Protein AF-A0A6M3XR46-F1 (afdb_monomer)

pLDDT: mean 84.58, std 13.74, range [42.28, 97.38]

Sequence (139 aa):
MPNETVTQEKTIYKTFRAEIKEIDAQAGIINMVIPMSTGAEDRDEEVIEPAAFKKWLKEFMKRPILLSSHMYGDLRKQIGEFKGLKVTDEGLMAQGLEYYIGRGNDEADWGFYLASRGMAAFSVGFIPKKWEPIDEEKD

Radius of gyration: 18.79 Å; Cα contacts (8 Å, |Δi|>4): 200; chains: 1; bounding box: 62×42×43 Å

Secondary structure (DSSP, 8-state):
---------------PPPEEEEEETTTTEEEEEEEEEESS--TTS----THHHHHHHHHHTTS-EEEGGG-TT-GGGEEEEES-EEE-SSEEEEEEEEE-TTSS-HHHHHHHHHHTTT----------SS---------

Foldseek 3Di:
DDDDDPDPDDDDDDDDFWDFPDDDPVQQKTFIKDQQFFQDQDPVRDGDQLVVCPVCVVVCVVPAFDAAPPPPPDPLRRFWGFPDWDRDNGHIITGMIHGPPPPPRVCSVVQSVCVVVRNDDHYDDDDDPDDDDPPPPDD

Solvent-accessible surface area (backbone atoms only — not comparable to full-atom values): 8710 Å² total; per-residue (Å²): 133,86,83,82,78,82,77,80,81,75,85,79,86,83,81,88,73,54,49,80,76,49,73,41,82,88,73,31,31,40,40,30,55,31,79,46,41,45,56,50,71,49,96,82,76,44,65,58,56,34,70,72,49,64,83,50,46,70,63,44,65,77,65,35,67,34,59,48,88,82,46,84,89,45,80,77,28,56,23,28,30,52,74,34,75,44,74,46,93,63,11,37,32,36,44,27,36,35,27,50,48,91,71,86,42,67,66,14,41,51,48,44,59,34,42,79,69,56,66,59,84,71,80,68,96,77,81,78,94,73,86,76,82,80,80,75,78,82,126

Nearest PDB structures (foldseek):
  5jbl-assembly1_B  TM=6.399E-01  e=7.055E-02  Tequatrovirus T4
  1nkk-assembly2_D  TM=6.821E-01  e=1.510E-01  Human betaherpesvirus 5
  1njt-assembly1_A  TM=5.014E-01  e=5.034E-01  Human betaherpesvirus 5
  1nkm-assembly1_A  TM=5.080E-01  e=1.223E+00  Human betaherpesvirus 5
  1o6e-assembly1_A-2  TM=5.079E-01  e=1.077E+00  human gammaherpesvirus 4

Organism: NCBI:txid1070528

Mean predicted aligned error: 8.3 Å

Structure (mmCIF, N/CA/C/O backbone):
data_AF-A0A6M3XR46-F1
#
_entry.id   AF-A0A6M3XR46-F1
#
loop_
_atom_site.group_PDB
_atom_site.id
_atom_site.type_symbol
_atom_site.label_atom_id
_atom_site.label_alt_id
_atom_site.label_comp_id
_atom_site.label_asym_id
_atom_site.label_entity_id
_atom_site.label_seq_id
_atom_site.pdbx_PDB_ins_code
_atom_site.Cartn_x
_atom_site.Cartn_y
_atom_site.Cartn_z
_atom_site.occupancy
_atom_site.B_iso_or_equiv
_atom_site.auth_seq_id
_atom_site.auth_comp_id
_atom_site.auth_asym_id
_atom_site.auth_atom_id
_atom_site.pdbx_PDB_model_num
ATOM 1 N N . MET A 1 1 ? 44.829 -30.324 -22.388 1.00 45.69 1 MET A N 1
ATOM 2 C CA . MET A 1 1 ? 43.641 -29.488 -22.656 1.00 45.69 1 MET A CA 1
ATOM 3 C C . MET A 1 1 ? 43.147 -28.995 -21.303 1.00 45.69 1 MET A C 1
ATOM 5 O O . MET A 1 1 ? 43.134 -29.822 -20.395 1.00 45.69 1 MET A O 1
ATOM 9 N N . PRO A 1 2 ? 42.913 -27.688 -21.105 1.00 45.00 2 PRO A N 1
ATOM 10 C CA . PRO A 1 2 ? 42.577 -27.145 -19.791 1.00 45.00 2 PRO A CA 1
ATOM 11 C C . PRO A 1 2 ? 41.150 -27.533 -19.378 1.00 45.00 2 PRO A C 1
ATOM 13 O O . PRO A 1 2 ? 40.260 -27.629 -20.215 1.00 45.00 2 PRO A O 1
ATOM 16 N N . ASN A 1 3 ? 40.983 -27.795 -18.081 1.00 46.03 3 ASN A N 1
ATOM 17 C CA . ASN A 1 3 ? 39.718 -28.096 -17.416 1.00 46.03 3 ASN A CA 1
ATOM 18 C C . ASN A 1 3 ? 38.995 -26.768 -17.152 1.00 46.03 3 ASN A C 1
ATOM 20 O O . ASN A 1 3 ? 39.443 -25.989 -16.307 1.00 46.03 3 ASN A O 1
ATOM 24 N N . GLU A 1 4 ? 37.905 -26.495 -17.861 1.00 48.50 4 GLU A N 1
ATOM 25 C CA . GLU A 1 4 ? 37.040 -25.358 -17.549 1.00 48.50 4 GLU A CA 1
ATOM 26 C C . GLU A 1 4 ? 36.215 -25.692 -16.306 1.00 48.50 4 GLU A C 1
ATOM 28 O O . GLU A 1 4 ? 35.449 -26.654 -16.261 1.00 48.50 4 GLU A O 1
ATOM 33 N N . THR A 1 5 ? 36.439 -24.917 -15.248 1.00 49.22 5 THR A N 1
ATOM 34 C CA . THR A 1 5 ? 35.671 -25.020 -14.010 1.00 49.22 5 THR A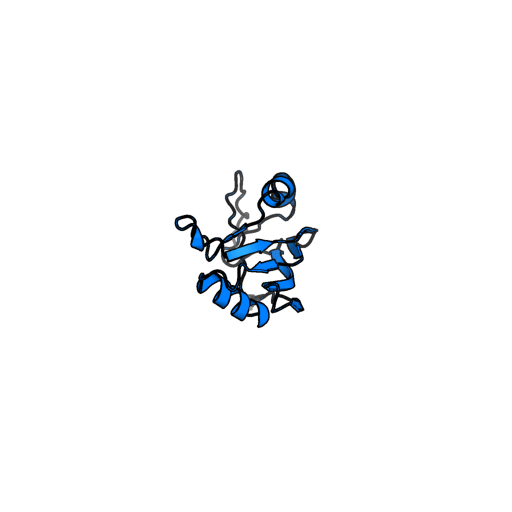 CA 1
ATOM 35 C C . THR A 1 5 ? 34.458 -24.118 -14.181 1.00 49.22 5 THR A C 1
ATOM 37 O O . THR A 1 5 ? 34.570 -22.903 -14.046 1.00 49.22 5 THR A O 1
ATOM 40 N N . VAL A 1 6 ? 33.316 -24.705 -14.537 1.00 50.44 6 VAL A N 1
ATOM 41 C CA . VAL A 1 6 ? 32.041 -23.983 -14.608 1.00 50.44 6 VAL A CA 1
ATOM 42 C C . VAL A 1 6 ? 31.667 -23.569 -13.189 1.00 50.44 6 VAL A C 1
ATOM 44 O O . VAL A 1 6 ? 31.329 -24.403 -12.346 1.00 50.44 6 VAL A O 1
ATOM 47 N N . THR A 1 7 ? 31.781 -22.276 -12.905 1.00 51.41 7 THR A N 1
ATOM 48 C CA . THR A 1 7 ? 31.348 -21.710 -11.629 1.00 51.41 7 THR A CA 1
ATOM 49 C C . THR A 1 7 ? 29.838 -21.547 -11.729 1.00 51.41 7 THR A C 1
ATOM 51 O O . THR A 1 7 ? 29.369 -20.657 -12.424 1.00 51.41 7 THR A O 1
ATOM 54 N N . GLN A 1 8 ? 29.066 -22.443 -11.111 1.00 57.81 8 GLN A N 1
ATOM 55 C CA . GLN A 1 8 ? 27.615 -22.267 -11.044 1.00 57.81 8 GLN A CA 1
ATOM 56 C C . GLN A 1 8 ? 27.315 -21.015 -10.222 1.00 57.81 8 GLN A C 1
ATOM 58 O O . GLN A 1 8 ? 27.570 -20.987 -9.013 1.00 57.81 8 GLN A O 1
ATOM 63 N N . GLU A 1 9 ? 26.790 -19.983 -10.875 1.00 62.03 9 GLU A N 1
ATOM 64 C CA . GLU A 1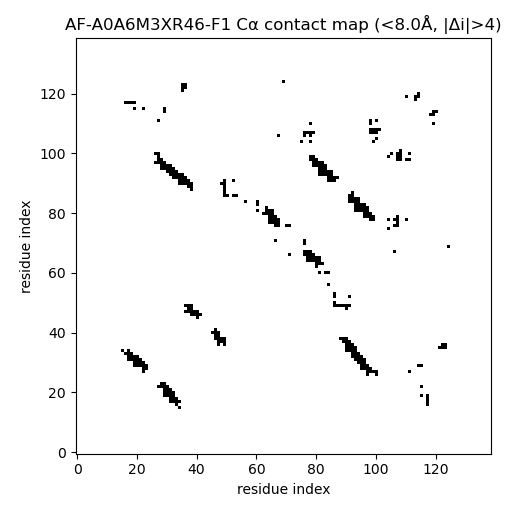 9 ? 26.283 -18.808 -10.185 1.00 62.03 9 GLU A CA 1
ATOM 65 C C . GLU A 1 9 ? 25.128 -19.227 -9.279 1.00 62.03 9 GLU A C 1
ATOM 67 O O . GLU A 1 9 ? 24.129 -19.817 -9.692 1.00 62.03 9 GLU A O 1
ATOM 72 N N . LYS A 1 10 ? 25.300 -18.990 -7.982 1.00 66.12 10 LYS A N 1
ATOM 73 C CA . LYS A 1 10 ? 24.304 -19.345 -6.982 1.00 66.12 10 LYS A CA 1
ATOM 74 C C . LYS A 1 10 ? 23.251 -18.243 -6.951 1.00 66.12 10 LYS A C 1
ATOM 76 O O . LYS A 1 10 ? 23.513 -17.185 -6.384 1.00 66.12 10 LYS A O 1
ATOM 81 N N . THR A 1 11 ? 22.064 -18.504 -7.494 1.00 67.50 11 THR A N 1
ATOM 82 C CA . THR A 1 11 ? 20.912 -17.592 -7.416 1.00 67.50 11 THR A CA 1
ATOM 83 C C . THR A 1 11 ? 20.639 -17.193 -5.960 1.00 67.50 11 THR A C 1
ATOM 85 O O . THR A 1 11 ? 20.409 -18.048 -5.096 1.00 67.50 11 THR A O 1
ATOM 88 N N . ILE A 1 12 ? 20.685 -15.890 -5.666 1.00 67.62 12 ILE A N 1
ATOM 89 C CA . ILE A 1 12 ? 20.409 -15.341 -4.332 1.00 67.62 12 ILE A CA 1
ATOM 90 C C . ILE A 1 12 ? 18.975 -14.818 -4.304 1.00 67.62 12 ILE A C 1
ATOM 92 O O . ILE A 1 12 ? 18.680 -13.753 -4.833 1.00 67.62 12 ILE A O 1
ATOM 96 N N . TYR A 1 13 ? 18.096 -15.524 -3.600 1.00 60.62 13 TYR A N 1
ATOM 97 C CA . TYR A 1 13 ? 16.737 -15.053 -3.346 1.00 60.62 13 TYR A CA 1
ATOM 98 C C . TYR A 1 13 ? 16.734 -14.062 -2.177 1.00 60.62 13 TYR A C 1
ATOM 100 O O . TYR A 1 13 ? 17.071 -14.422 -1.045 1.00 60.62 13 TYR A O 1
ATOM 108 N N . LYS A 1 14 ? 16.342 -12.809 -2.432 1.00 57.38 14 LYS A N 1
ATOM 109 C CA . LYS A 1 14 ? 16.128 -11.797 -1.386 1.00 57.38 14 LYS A CA 1
ATOM 110 C C . LYS A 1 14 ? 14.639 -11.688 -1.077 1.00 57.38 14 LYS A C 1
ATOM 112 O O . LYS A 1 14 ? 13.834 -11.385 -1.947 1.00 57.38 14 LYS A O 1
ATOM 117 N N . THR A 1 15 ? 14.269 -11.915 0.180 1.00 59.03 15 THR A N 1
ATOM 118 C CA . THR A 1 15 ? 12.911 -11.653 0.671 1.00 59.03 15 THR A CA 1
ATOM 119 C C . THR A 1 15 ? 12.939 -10.424 1.561 1.00 59.03 15 THR A C 1
ATOM 121 O O . THR A 1 15 ? 13.606 -10.418 2.596 1.00 59.03 15 THR A O 1
ATOM 124 N N . PHE A 1 16 ? 12.191 -9.393 1.185 1.00 65.56 16 PHE A N 1
ATOM 125 C CA . PHE A 1 16 ? 12.036 -8.199 2.003 1.00 65.56 16 PHE A CA 1
ATOM 126 C C . PHE A 1 16 ? 10.826 -8.380 2.915 1.00 65.56 16 PHE A C 1
ATOM 128 O O . PHE A 1 16 ? 9.704 -8.567 2.448 1.00 65.56 16 PHE A O 1
ATOM 135 N N . ARG A 1 17 ? 11.059 -8.384 4.228 1.00 67.00 17 ARG A N 1
ATOM 136 C CA . ARG A 1 17 ? 9.987 -8.448 5.227 1.00 67.00 17 ARG A CA 1
ATOM 137 C C . ARG A 1 17 ? 9.604 -7.036 5.638 1.00 67.00 17 ARG A C 1
ATOM 139 O O . ARG A 1 17 ? 10.477 -6.186 5.791 1.00 67.00 17 ARG A O 1
ATOM 146 N N . ALA A 1 18 ? 8.312 -6.803 5.836 1.00 70.31 18 ALA A N 1
ATOM 147 C CA . ALA A 1 18 ? 7.836 -5.549 6.398 1.00 70.31 18 ALA A CA 1
ATOM 148 C C . ALA A 1 18 ? 8.376 -5.371 7.827 1.00 70.31 18 ALA A C 1
ATOM 150 O O . ALA A 1 18 ? 8.328 -6.302 8.635 1.00 70.31 18 ALA A O 1
ATOM 151 N N . GLU A 1 19 ? 8.867 -4.173 8.140 1.00 76.19 19 GLU A N 1
ATOM 152 C CA . GLU A 1 19 ? 9.278 -3.812 9.496 1.00 76.19 19 GLU A CA 1
ATOM 153 C C . GLU A 1 19 ? 8.110 -3.114 10.202 1.00 76.19 19 GLU A C 1
ATOM 155 O O . GLU A 1 19 ? 7.721 -1.994 9.849 1.00 76.19 19 GLU A O 1
ATOM 160 N N . ILE A 1 20 ? 7.520 -3.798 11.185 1.00 79.75 20 ILE A N 1
ATOM 161 C CA . ILE A 1 20 ? 6.435 -3.258 12.007 1.00 79.75 20 ILE A CA 1
ATOM 162 C C . ILE A 1 20 ? 7.036 -2.321 13.049 1.00 79.75 20 ILE A C 1
ATOM 164 O O . ILE A 1 20 ? 7.819 -2.763 13.888 1.00 79.75 20 ILE A O 1
ATOM 168 N N . LYS A 1 21 ? 6.641 -1.045 13.026 1.00 81.94 21 LYS A N 1
ATOM 169 C CA . LYS A 1 21 ? 7.052 -0.070 14.046 1.00 81.94 21 LYS A CA 1
ATOM 170 C C . LYS A 1 21 ? 6.035 0.028 15.175 1.00 81.94 21 LYS A C 1
ATOM 172 O O . LYS A 1 21 ? 6.415 0.072 16.338 1.00 81.94 21 LYS A O 1
ATOM 177 N N . GLU A 1 22 ? 4.753 0.056 14.829 1.00 85.56 22 GLU A N 1
ATOM 178 C CA . GLU A 1 22 ? 3.653 0.213 15.780 1.00 85.56 22 GLU A CA 1
ATOM 179 C C . GLU A 1 22 ? 2.353 -0.338 15.178 1.00 85.56 22 GLU A C 1
ATOM 181 O O . GLU A 1 22 ? 2.156 -0.308 13.959 1.00 85.56 22 GLU A O 1
ATOM 186 N N . ILE A 1 23 ? 1.472 -0.853 16.038 1.00 86.94 23 ILE A N 1
ATOM 187 C CA . ILE A 1 23 ? 0.145 -1.356 15.675 1.00 86.94 23 ILE A CA 1
ATOM 188 C C . ILE A 1 23 ? -0.881 -0.694 16.597 1.00 86.94 23 ILE A C 1
ATOM 190 O O . ILE A 1 23 ? -0.811 -0.873 17.813 1.00 86.94 23 ILE A O 1
ATOM 194 N N . ASP A 1 24 ? -1.865 -0.008 16.017 1.00 89.56 24 ASP A N 1
ATOM 195 C CA . ASP A 1 24 ? -3.093 0.383 16.710 1.00 89.56 24 ASP A CA 1
ATOM 196 C C . ASP A 1 24 ? -4.211 -0.579 16.297 1.00 89.56 24 ASP A C 1
ATOM 198 O O . ASP A 1 24 ? -4.828 -0.461 15.235 1.00 89.56 24 ASP A O 1
ATOM 202 N N . ALA A 1 25 ? -4.453 -1.568 17.154 1.00 84.50 25 ALA A N 1
ATOM 203 C CA . ALA A 1 25 ? -5.444 -2.607 16.910 1.00 84.50 25 ALA A CA 1
ATOM 204 C C . ALA A 1 25 ? -6.894 -2.115 16.987 1.00 84.50 25 ALA A C 1
ATOM 206 O O . ALA A 1 25 ? -7.773 -2.786 16.451 1.00 84.50 25 ALA A O 1
ATOM 207 N N . GLN A 1 26 ? -7.163 -0.978 17.636 1.00 85.50 26 GLN A N 1
ATOM 208 C CA . GLN A 1 26 ? -8.518 -0.426 17.704 1.00 85.50 26 GLN A CA 1
ATOM 209 C C . GLN A 1 26 ? -8.845 0.372 16.444 1.00 85.50 26 GLN A C 1
ATOM 211 O O . GLN A 1 26 ? 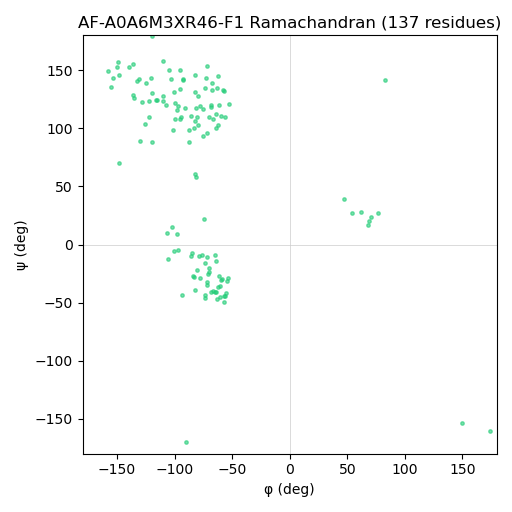-9.962 0.282 15.935 1.00 85.50 26 GLN A O 1
ATOM 216 N N . ALA A 1 27 ? -7.869 1.122 15.931 1.00 84.94 27 ALA A N 1
ATOM 217 C CA . ALA A 1 27 ? -8.020 1.906 14.711 1.00 84.94 27 ALA A CA 1
ATOM 218 C C . ALA A 1 27 ? -7.742 1.108 13.423 1.00 84.94 27 ALA A C 1
ATOM 220 O O . ALA A 1 27 ? -7.988 1.614 12.333 1.00 84.94 27 ALA A O 1
ATOM 221 N N . GLY A 1 28 ? -7.215 -0.118 13.523 1.00 89.38 28 GLY A N 1
ATOM 222 C CA . GLY A 1 28 ? -6.814 -0.914 12.359 1.00 89.38 28 GLY A CA 1
ATOM 223 C C . GLY A 1 28 ? -5.570 -0.367 11.660 1.00 89.38 28 GLY A C 1
ATOM 224 O O . GLY A 1 28 ? -5.366 -0.621 10.471 1.00 89.38 28 GLY A O 1
ATOM 225 N N . ILE A 1 29 ? -4.742 0.395 12.380 1.00 90.06 29 ILE A N 1
ATOM 226 C CA . ILE A 1 29 ? -3.565 1.058 11.821 1.00 90.06 29 ILE A CA 1
ATOM 227 C C . ILE A 1 29 ? -2.331 0.197 12.052 1.00 90.06 29 ILE A C 1
ATOM 229 O O . ILE A 1 29 ? -2.069 -0.280 13.157 1.00 90.06 29 ILE A O 1
ATOM 233 N N . ILE A 1 30 ? -1.537 0.040 10.999 1.00 86.25 30 ILE A N 1
ATOM 234 C CA . ILE A 1 30 ? -0.211 -0.563 11.074 1.00 86.25 30 ILE A CA 1
ATOM 235 C C . ILE A 1 30 ? 0.792 0.450 10.549 1.00 86.25 30 ILE A C 1
ATOM 237 O O . ILE A 1 30 ? 0.853 0.724 9.349 1.00 86.25 30 ILE A O 1
ATOM 241 N N . ASN A 1 31 ? 1.604 0.987 11.454 1.00 81.31 31 ASN A N 1
ATOM 242 C CA . ASN A 1 31 ? 2.719 1.855 11.113 1.00 81.31 31 ASN A CA 1
ATOM 243 C C . ASN A 1 31 ? 3.910 0.976 10.737 1.00 81.31 31 ASN A C 1
ATOM 245 O O . ASN A 1 31 ? 4.618 0.434 11.587 1.00 81.31 31 ASN A O 1
ATOM 249 N N . MET A 1 32 ? 4.123 0.825 9.436 1.00 77.62 32 MET A N 1
ATOM 250 C CA . MET A 1 32 ? 5.231 0.062 8.875 1.00 77.62 32 MET A CA 1
ATOM 251 C C . MET A 1 32 ? 5.818 0.766 7.664 1.00 77.62 32 MET A C 1
ATOM 253 O O . MET A 1 32 ? 5.126 1.518 6.970 1.00 77.62 32 MET A O 1
ATOM 257 N N . VAL A 1 33 ? 7.106 0.505 7.438 1.00 76.88 33 VAL A N 1
ATOM 258 C CA . VAL A 1 33 ? 7.759 0.799 6.164 1.00 76.88 33 VAL A CA 1
ATOM 259 C C . VAL A 1 33 ? 7.773 -0.492 5.364 1.00 76.88 33 VAL A C 1
ATOM 261 O O . VAL A 1 33 ? 8.377 -1.476 5.790 1.00 76.88 33 VAL A O 1
ATOM 264 N N . ILE A 1 34 ? 7.070 -0.498 4.234 1.00 81.69 34 ILE A N 1
ATOM 265 C CA . ILE A 1 34 ? 6.998 -1.665 3.350 1.00 81.69 34 ILE A CA 1
ATOM 266 C C . ILE A 1 34 ? 7.648 -1.300 2.020 1.00 81.69 34 ILE A C 1
ATOM 268 O O . ILE A 1 34 ? 7.184 -0.344 1.391 1.00 81.69 34 ILE A O 1
ATOM 272 N N . PRO A 1 35 ? 8.656 -2.056 1.557 1.00 83.50 35 PRO A N 1
ATOM 273 C CA . PRO A 1 35 ? 9.094 -1.981 0.172 1.00 83.50 35 PRO A CA 1
ATOM 274 C C . PRO A 1 35 ? 8.023 -2.626 -0.714 1.00 83.50 35 PRO A C 1
ATOM 276 O O . PRO A 1 35 ? 7.960 -3.843 -0.850 1.00 83.50 35 PRO A O 1
ATOM 279 N N . MET A 1 36 ? 7.139 -1.801 -1.273 1.00 87.06 36 MET A N 1
ATOM 280 C CA . MET A 1 36 ? 6.033 -2.238 -2.138 1.00 87.06 36 MET A CA 1
ATOM 281 C C . MET A 1 36 ? 6.535 -2.700 -3.508 1.00 87.06 36 MET A C 1
ATOM 283 O O . MET A 1 36 ? 5.940 -3.565 -4.139 1.00 87.06 36 MET A O 1
ATOM 287 N N . SER A 1 37 ? 7.616 -2.075 -3.967 1.00 88.06 37 SER A N 1
ATOM 288 C CA . SER A 1 37 ? 8.360 -2.397 -5.179 1.00 88.06 37 SER A CA 1
ATOM 289 C C . SER A 1 37 ? 9.768 -1.871 -4.966 1.00 88.06 37 SER A C 1
ATOM 291 O O . SER A 1 37 ? 9.915 -0.741 -4.496 1.00 88.06 37 SER A O 1
ATOM 293 N N . THR A 1 38 ? 10.790 -2.645 -5.308 1.00 88.19 38 THR A N 1
ATOM 294 C CA . THR A 1 38 ? 12.184 -2.180 -5.309 1.00 88.19 38 THR A CA 1
ATOM 295 C C . THR A 1 38 ? 12.699 -2.069 -6.734 1.00 88.19 38 THR A C 1
ATOM 297 O O . THR A 1 38 ? 12.185 -2.756 -7.608 1.00 88.19 38 THR A O 1
ATOM 300 N N . GLY A 1 39 ? 13.738 -1.269 -6.968 1.00 85.94 39 GLY A N 1
ATOM 301 C CA . GLY A 1 39 ? 14.451 -1.242 -8.257 1.00 85.94 39 GLY A CA 1
ATOM 302 C C . GLY A 1 39 ? 15.357 -2.461 -8.497 1.00 85.94 39 GLY A C 1
ATOM 303 O O . GLY A 1 39 ? 16.331 -2.356 -9.229 1.00 85.94 39 GLY A O 1
ATOM 304 N N . ALA A 1 40 ? 15.091 -3.573 -7.813 1.00 87.50 40 ALA A N 1
ATOM 305 C CA . ALA A 1 40 ? 15.800 -4.831 -7.998 1.00 87.50 40 ALA A CA 1
ATOM 306 C C . ALA A 1 40 ? 15.008 -5.694 -8.978 1.00 87.50 40 ALA A C 1
ATOM 308 O O . ALA A 1 40 ? 13.782 -5.593 -9.004 1.00 87.50 40 ALA A O 1
ATOM 309 N N . GLU A 1 41 ? 15.714 -6.540 -9.718 1.00 88.00 41 GLU A N 1
ATOM 310 C CA . GLU A 1 41 ? 15.110 -7.563 -10.564 1.00 88.00 41 GLU A CA 1
ATOM 311 C C . GLU A 1 41 ? 14.203 -8.475 -9.732 1.00 88.00 41 GLU A C 1
ATOM 313 O O . GLU A 1 41 ? 14.560 -8.888 -8.616 1.00 88.00 41 GLU A O 1
ATOM 318 N N . ASP A 1 42 ? 12.998 -8.712 -10.238 1.00 84.88 42 ASP A N 1
ATOM 319 C CA . ASP A 1 42 ? 12.032 -9.592 -9.604 1.00 84.88 42 ASP A CA 1
ATOM 320 C C . ASP A 1 42 ? 12.177 -11.048 -10.080 1.00 84.88 42 ASP A C 1
ATOM 322 O O . ASP A 1 42 ? 13.170 -11.446 -10.679 1.00 84.88 42 ASP A O 1
ATOM 326 N N . ARG A 1 43 ? 11.216 -11.901 -9.714 1.00 83.56 43 ARG A N 1
ATOM 327 C CA . ARG A 1 43 ? 11.281 -13.338 -10.030 1.00 83.56 43 ARG A CA 1
ATOM 328 C C . ARG A 1 43 ? 11.020 -13.649 -11.505 1.00 83.56 43 ARG A C 1
ATOM 330 O O . ARG A 1 43 ? 11.236 -14.790 -11.899 1.00 83.56 43 ARG A O 1
ATOM 337 N N . AS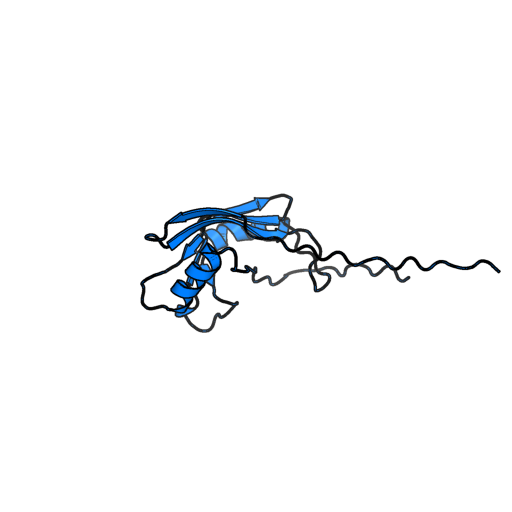P A 1 44 ? 10.459 -12.685 -12.225 1.00 83.69 44 ASP A N 1
ATOM 338 C CA . ASP A 1 44 ? 10.085 -12.777 -13.629 1.00 83.69 44 ASP A CA 1
ATOM 339 C C . ASP A 1 44 ? 11.132 -12.051 -14.500 1.00 83.69 44 ASP A C 1
ATOM 341 O O . ASP A 1 44 ? 10.883 -11.798 -15.674 1.00 83.69 44 ASP A O 1
ATOM 345 N N . GLU A 1 45 ? 12.307 -11.748 -13.923 1.00 87.88 45 GLU A N 1
ATOM 346 C CA . GLU A 1 45 ? 13.428 -11.053 -14.567 1.00 87.88 45 GLU A CA 1
ATOM 347 C C . GLU A 1 45 ? 13.050 -9.626 -15.015 1.00 87.88 45 GLU A C 1
ATOM 349 O O . GLU A 1 45 ? 13.619 -9.065 -15.950 1.00 87.88 45 GLU A O 1
ATOM 354 N N . GLU A 1 46 ? 12.086 -8.998 -14.327 1.00 86.19 46 GLU A N 1
ATOM 355 C CA . GLU A 1 46 ? 11.638 -7.636 -14.616 1.00 86.19 46 GLU A CA 1
ATOM 356 C C . GLU A 1 46 ? 12.169 -6.623 -13.591 1.00 86.19 46 GLU A C 1
ATOM 358 O O . GLU A 1 46 ? 12.342 -6.906 -12.402 1.00 86.19 46 GLU A O 1
ATOM 363 N N . VAL A 1 47 ? 12.374 -5.380 -14.040 1.00 89.19 47 VAL A N 1
ATOM 364 C CA . VAL A 1 47 ? 12.700 -4.239 -13.175 1.00 89.19 47 VAL A CA 1
ATOM 365 C C . VAL A 1 47 ? 11.656 -3.144 -13.354 1.00 89.19 47 VAL A C 1
ATOM 367 O O . VAL A 1 47 ? 11.475 -2.599 -14.444 1.00 89.19 47 VAL A O 1
ATOM 370 N N . ILE A 1 48 ? 11.015 -2.738 -12.255 1.00 88.88 48 ILE A N 1
ATOM 371 C CA . ILE A 1 48 ? 10.197 -1.522 -12.231 1.00 88.88 48 ILE A CA 1
ATOM 372 C C . ILE A 1 48 ? 11.046 -0.369 -11.702 1.00 88.88 48 ILE A C 1
ATOM 374 O O . ILE A 1 48 ? 11.323 -0.269 -10.504 1.00 88.88 48 ILE A O 1
ATOM 378 N N . GLU A 1 49 ? 11.419 0.553 -12.588 1.00 90.50 49 GLU A N 1
ATOM 379 C CA . GLU A 1 49 ? 12.160 1.745 -12.183 1.00 90.50 49 GLU A CA 1
ATOM 380 C C . GLU A 1 49 ? 11.383 2.568 -11.136 1.00 90.50 49 GLU A C 1
ATOM 382 O O . GLU A 1 49 ? 10.222 2.929 -11.371 1.00 90.50 49 GLU A O 1
ATOM 387 N N . PRO A 1 50 ? 12.018 3.007 -10.029 1.00 90.62 50 PRO A N 1
ATOM 388 C CA . PRO A 1 50 ? 11.353 3.850 -9.031 1.00 90.62 50 PRO A CA 1
ATOM 389 C C . PRO A 1 50 ? 10.737 5.127 -9.632 1.00 90.62 50 PRO A C 1
ATOM 391 O O . PRO A 1 50 ? 9.692 5.615 -9.190 1.00 90.62 50 PRO A O 1
ATOM 394 N N . ALA A 1 51 ? 11.353 5.670 -10.689 1.00 90.62 51 ALA A N 1
ATOM 395 C CA . ALA A 1 51 ? 10.859 6.844 -11.401 1.00 90.62 51 ALA A CA 1
ATOM 396 C C . ALA A 1 51 ? 9.466 6.641 -12.032 1.00 90.62 51 ALA A C 1
ATOM 398 O O . ALA A 1 51 ? 8.712 7.618 -12.134 1.00 90.62 51 ALA A O 1
ATOM 399 N N . ALA A 1 52 ? 9.085 5.405 -12.377 1.00 89.69 52 ALA A N 1
ATOM 400 C CA . ALA A 1 52 ? 7.797 5.083 -12.992 1.00 89.69 52 ALA A CA 1
ATOM 401 C C . ALA A 1 52 ? 6.600 5.482 -12.107 1.00 89.69 52 ALA A C 1
ATOM 403 O O . ALA A 1 52 ? 5.552 5.899 -12.612 1.00 89.69 52 ALA A O 1
ATOM 404 N N . PHE A 1 53 ? 6.766 5.447 -10.781 1.00 90.56 53 PHE A N 1
ATOM 405 C CA . PHE A 1 53 ? 5.707 5.792 -9.829 1.00 90.56 53 PHE A CA 1
ATOM 406 C C . PHE A 1 53 ? 5.502 7.306 -9.671 1.00 90.56 53 PHE A C 1
ATOM 408 O O . PHE A 1 53 ? 4.382 7.753 -9.409 1.00 90.56 53 PHE A O 1
ATOM 415 N N . LYS A 1 54 ? 6.550 8.126 -9.864 1.00 90.75 54 LYS A N 1
ATOM 416 C CA . LYS A 1 54 ? 6.554 9.563 -9.503 1.00 90.75 54 LYS A CA 1
ATOM 417 C C . LYS A 1 54 ? 5.405 10.347 -10.140 1.00 90.75 54 LYS A C 1
ATOM 419 O O . LYS A 1 54 ? 4.779 11.174 -9.479 1.00 90.75 54 LYS A O 1
ATOM 424 N N . LYS A 1 55 ? 5.110 10.078 -11.415 1.00 90.06 55 LYS A N 1
ATOM 425 C CA . LYS A 1 55 ? 4.098 10.817 -12.188 1.00 90.06 55 LYS A CA 1
ATOM 426 C C . LYS A 1 55 ? 2.678 10.626 -11.653 1.00 90.06 55 LYS A C 1
ATOM 428 O O . LYS A 1 55 ? 1.905 11.580 -11.637 1.00 90.06 55 LYS A O 1
ATOM 433 N N . TRP A 1 56 ? 2.334 9.405 -11.253 1.00 89.50 56 TRP A N 1
ATOM 434 C CA . TRP A 1 56 ? 0.957 9.028 -10.920 1.00 89.50 56 TRP A CA 1
ATOM 435 C C . TRP A 1 56 ? 0.717 8.884 -9.425 1.00 89.50 56 TRP A C 1
ATOM 437 O O . TRP A 1 56 ? -0.439 8.867 -9.009 1.00 89.50 56 TRP A O 1
ATOM 447 N N . LEU A 1 57 ? 1.776 8.860 -8.610 1.00 92.38 57 LEU A N 1
ATOM 448 C CA . LEU A 1 57 ? 1.647 8.690 -7.168 1.00 92.38 57 LEU A CA 1
ATOM 449 C C . LEU A 1 57 ? 0.736 9.747 -6.539 1.00 92.38 57 LEU A C 1
ATOM 451 O O . LEU A 1 57 ? -0.144 9.409 -5.756 1.00 92.38 57 LEU A O 1
ATOM 455 N N . LYS A 1 58 ? 0.881 11.020 -6.928 1.00 93.81 58 LYS A N 1
ATOM 456 C CA . LYS A 1 58 ? 0.013 12.099 -6.428 1.00 93.81 58 LYS A CA 1
ATOM 457 C C . LYS A 1 58 ? -1.463 11.867 -6.769 1.00 93.81 58 LYS A C 1
ATOM 459 O O . LYS A 1 58 ? -2.326 12.234 -5.980 1.00 93.81 58 LYS A O 1
ATOM 464 N N . GLU A 1 59 ? -1.750 11.294 -7.936 1.00 94.44 59 GLU A N 1
ATOM 465 C CA . GLU A 1 59 ? -3.122 10.992 -8.349 1.00 94.44 59 GLU A CA 1
ATOM 466 C C . GLU A 1 59 ? -3.675 9.797 -7.571 1.00 94.44 59 GLU A C 1
ATOM 468 O O . GLU A 1 59 ? -4.771 9.886 -7.025 1.00 94.44 59 GLU A O 1
ATOM 473 N N . PHE A 1 60 ? -2.886 8.725 -7.441 1.00 93.25 60 PHE A N 1
ATOM 474 C CA . PHE A 1 60 ? -3.236 7.556 -6.633 1.00 93.25 60 PHE A CA 1
ATOM 475 C C . PHE A 1 60 ? -3.519 7.937 -5.176 1.00 93.25 60 PHE A C 1
ATOM 477 O O . PHE A 1 60 ? -4.533 7.531 -4.619 1.00 93.25 60 PHE A O 1
ATOM 484 N N . MET A 1 61 ? -2.688 8.798 -4.579 1.00 94.94 61 MET A N 1
ATOM 485 C CA . MET A 1 61 ? -2.850 9.244 -3.191 1.00 94.94 61 MET A CA 1
ATOM 486 C C . MET A 1 61 ? -4.124 10.061 -2.931 1.00 94.94 61 MET A C 1
ATOM 488 O O . MET A 1 61 ? -4.456 10.296 -1.774 1.00 94.94 61 MET A O 1
ATOM 492 N N . LYS A 1 62 ? -4.887 10.458 -3.960 1.00 95.88 62 LYS A N 1
ATOM 493 C CA . LYS A 1 62 ? -6.243 10.999 -3.756 1.00 95.88 62 LYS A CA 1
ATOM 494 C C . LYS A 1 62 ? -7.239 9.921 -3.313 1.00 95.88 62 LYS A C 1
ATOM 496 O O . LYS A 1 62 ? -8.261 10.263 -2.724 1.00 95.88 62 LYS A O 1
ATOM 501 N N . ARG A 1 63 ? -6.982 8.650 -3.652 1.00 94.81 63 ARG A N 1
ATOM 502 C CA . ARG A 1 63 ? -7.788 7.462 -3.312 1.00 94.81 63 ARG A CA 1
ATOM 503 C C . ARG A 1 63 ? -6.868 6.234 -3.152 1.00 94.81 63 ARG A C 1
ATOM 505 O O . ARG A 1 63 ? -6.879 5.357 -4.018 1.00 94.81 63 ARG A O 1
ATOM 512 N N . PRO A 1 64 ? -6.049 6.173 -2.089 1.00 95.06 64 PRO A N 1
ATOM 513 C CA . PRO A 1 64 ? -4.976 5.191 -1.961 1.00 95.06 64 PRO A CA 1
ATOM 514 C C . PRO A 1 64 ? -5.486 3.843 -1.440 1.00 95.06 64 PRO A C 1
ATOM 516 O O . PRO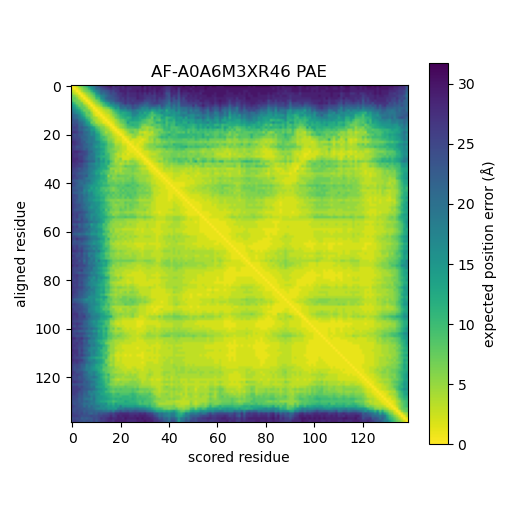 A 1 64 ? -5.094 3.390 -0.371 1.00 95.06 64 PRO A O 1
ATOM 519 N N . ILE A 1 65 ? -6.393 3.209 -2.174 1.00 95.38 65 ILE A N 1
ATOM 520 C CA . ILE A 1 65 ? -7.057 1.981 -1.733 1.00 95.38 65 ILE A CA 1
ATOM 521 C C . ILE A 1 65 ? -6.066 0.814 -1.651 1.00 95.38 65 ILE A C 1
ATOM 523 O O . ILE A 1 65 ? -5.310 0.550 -2.588 1.00 95.38 65 ILE A O 1
ATOM 527 N N . LEU A 1 66 ? -6.127 0.080 -0.540 1.00 95.38 66 LEU A N 1
ATOM 528 C CA . LEU A 1 66 ? -5.543 -1.245 -0.395 1.00 95.38 66 LEU A CA 1
ATOM 529 C C . LEU A 1 66 ? -6.556 -2.272 -0.904 1.00 95.38 66 LEU A C 1
ATOM 531 O O . LEU A 1 66 ? -7.610 -2.494 -0.301 1.00 95.38 66 LEU A O 1
ATOM 535 N N . LEU A 1 67 ? -6.227 -2.891 -2.033 1.00 96.06 67 LEU A N 1
ATOM 536 C CA . LEU A 1 67 ? -7.063 -3.895 -2.674 1.00 96.06 67 LEU A CA 1
ATOM 537 C C . LEU A 1 67 ? -6.542 -5.299 -2.364 1.00 96.06 67 LEU A C 1
ATOM 539 O O . LEU A 1 67 ? -5.361 -5.584 -2.560 1.00 96.06 67 LEU A O 1
ATOM 543 N N . SER A 1 68 ? -7.432 -6.190 -1.938 1.00 96.06 68 SER A N 1
ATOM 544 C CA . SER A 1 68 ? -7.103 -7.594 -1.709 1.00 96.06 68 SER A CA 1
ATOM 545 C C . SER A 1 68 ? -6.815 -8.308 -3.032 1.00 96.06 68 SER A C 1
ATOM 547 O O . SER A 1 68 ? -7.667 -8.352 -3.923 1.00 96.06 68 SER A O 1
ATOM 549 N N . SER A 1 69 ? -5.600 -8.853 -3.160 1.00 91.69 69 SER A N 1
ATOM 550 C CA . SER A 1 69 ? -5.173 -9.779 -4.224 1.00 91.69 69 SER A CA 1
ATOM 551 C C . SER A 1 69 ? -5.542 -9.365 -5.658 1.00 91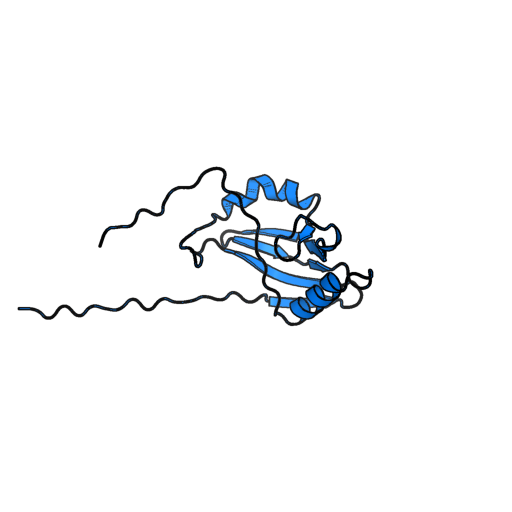.69 69 SER A C 1
ATOM 553 O O . SER A 1 69 ? -5.937 -10.211 -6.457 1.00 91.69 69 SER A O 1
ATOM 555 N N . HIS A 1 70 ? -5.445 -8.074 -5.996 1.00 91.81 70 HIS A N 1
ATOM 556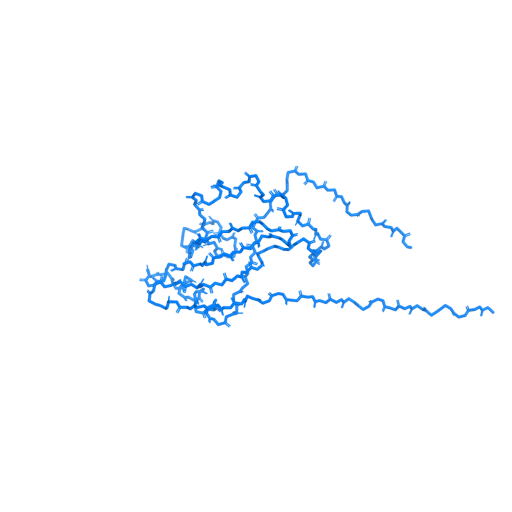 C CA . HIS A 1 70 ? -5.836 -7.539 -7.314 1.00 91.81 70 HIS A CA 1
ATOM 557 C C . HIS A 1 70 ? -7.283 -7.877 -7.737 1.00 91.81 70 HIS A C 1
ATOM 559 O O . HIS A 1 70 ? -7.595 -7.949 -8.925 1.00 91.81 70 HIS A O 1
ATOM 565 N N . MET A 1 71 ? -8.194 -8.084 -6.783 1.00 94.00 71 MET A N 1
ATOM 566 C CA . MET A 1 71 ? -9.576 -8.459 -7.076 1.00 94.00 71 MET A CA 1
ATOM 567 C C . MET A 1 71 ? -10.461 -7.224 -7.291 1.00 94.00 71 MET A C 1
ATOM 569 O O . MET A 1 71 ? -11.094 -6.721 -6.367 1.00 94.00 71 MET A O 1
ATOM 573 N N . TYR A 1 72 ? -10.534 -6.741 -8.531 1.00 91.62 72 TYR A N 1
ATOM 574 C CA . TYR A 1 72 ? -11.284 -5.526 -8.895 1.00 91.62 72 TYR A CA 1
ATOM 575 C C . TYR A 1 72 ? -12.809 -5.721 -9.018 1.00 91.62 72 TYR A C 1
ATOM 577 O O . TYR A 1 72 ? -13.542 -4.744 -9.156 1.00 91.62 72 TYR A O 1
ATOM 585 N N . GLY A 1 73 ? -13.296 -6.966 -9.000 1.00 94.81 73 GLY A N 1
ATOM 586 C CA . GLY A 1 73 ? -14.698 -7.303 -9.285 1.00 94.81 73 GLY A CA 1
ATOM 587 C C . GLY A 1 73 ? -15.672 -7.206 -8.105 1.00 94.81 73 GLY A C 1
ATOM 588 O O . GLY A 1 73 ? -16.873 -7.354 -8.312 1.00 94.81 73 GLY A O 1
ATOM 589 N N . ASP A 1 74 ? -15.192 -6.978 -6.879 1.00 93.94 74 ASP A N 1
ATOM 590 C CA . ASP A 1 74 ? -16.030 -6.899 -5.674 1.00 93.94 74 ASP A CA 1
ATOM 591 C C . ASP A 1 74 ? -15.601 -5.706 -4.809 1.00 93.94 74 ASP A C 1
ATOM 593 O O . ASP A 1 74 ? -14.440 -5.577 -4.425 1.00 93.94 74 ASP A O 1
ATOM 597 N N . LEU A 1 75 ? -16.556 -4.830 -4.478 1.00 92.31 75 LEU A N 1
ATOM 598 C CA . LEU A 1 75 ? -16.317 -3.630 -3.672 1.00 92.31 75 LEU A CA 1
ATOM 599 C C . LEU A 1 75 ? -15.744 -3.950 -2.287 1.00 92.31 75 LEU A C 1
ATOM 601 O O . LEU A 1 75 ? -14.980 -3.146 -1.757 1.00 92.31 75 LEU A O 1
ATOM 605 N N . ARG A 1 76 ? -16.063 -5.119 -1.720 1.00 94.38 76 ARG A N 1
ATOM 606 C CA . ARG A 1 76 ? -15.556 -5.563 -0.410 1.00 94.38 76 ARG A CA 1
ATOM 607 C C . ARG A 1 76 ? -14.076 -5.940 -0.444 1.00 94.38 76 ARG A C 1
ATOM 609 O O . ARG A 1 76 ? -13.464 -6.097 0.604 1.00 94.38 76 ARG A O 1
ATOM 616 N N . LYS A 1 77 ? -13.467 -6.045 -1.626 1.00 96.62 77 LYS A N 1
ATOM 617 C CA . LYS A 1 77 ? -12.024 -6.291 -1.760 1.00 96.62 77 LYS A CA 1
ATOM 618 C C . LYS A 1 77 ? -11.194 -5.044 -1.491 1.00 96.62 77 LYS A C 1
ATOM 620 O O . LYS A 1 77 ? -9.978 -5.146 -1.373 1.00 96.62 77 LYS A O 1
ATOM 625 N N . GLN A 1 78 ? -11.831 -3.883 -1.353 1.00 96.56 78 GLN A N 1
ATOM 626 C CA . GLN A 1 78 ? -11.215 -2.685 -0.792 1.00 96.56 78 GLN A CA 1
ATOM 627 C C . GLN A 1 78 ? -11.136 -2.872 0.726 1.00 96.56 78 GLN A C 1
ATOM 629 O O . GLN A 1 78 ? -12.105 -2.636 1.446 1.00 96.56 78 GLN A O 1
ATOM 634 N N . ILE A 1 79 ? -10.002 -3.384 1.193 1.00 97.31 79 ILE A N 1
ATOM 635 C CA . ILE A 1 79 ? -9.818 -3.837 2.579 1.00 97.31 79 ILE A CA 1
ATOM 636 C C . ILE A 1 79 ? -9.145 -2.789 3.469 1.00 97.31 79 ILE A C 1
ATOM 638 O O . ILE A 1 79 ? -9.005 -2.998 4.672 1.00 97.31 79 ILE A O 1
ATOM 642 N N . GLY A 1 80 ? -8.732 -1.664 2.892 1.00 96.69 80 GLY A N 1
ATOM 643 C CA . GLY A 1 80 ? -8.084 -0.581 3.611 1.00 96.69 80 GLY A CA 1
ATOM 644 C C . GLY A 1 80 ? -7.581 0.514 2.684 1.00 96.69 80 GLY A C 1
ATOM 645 O O . GLY A 1 80 ? -7.966 0.595 1.514 1.00 96.69 80 GLY A O 1
ATOM 646 N N . GLU A 1 81 ? -6.656 1.314 3.197 1.00 96.25 81 GLU A N 1
ATOM 647 C CA . GLU A 1 81 ? -5.984 2.383 2.470 1.00 96.25 81 GLU A CA 1
ATOM 648 C C . GLU A 1 81 ? -4.557 2.638 2.973 1.00 96.25 81 GLU A C 1
ATOM 650 O O . GLU A 1 81 ? -4.226 2.412 4.141 1.00 96.25 81 GLU A O 1
ATOM 655 N N . PHE A 1 82 ? -3.698 3.142 2.087 1.00 94.75 82 PHE A N 1
ATOM 656 C CA . PHE A 1 82 ? -2.358 3.606 2.443 1.00 94.75 82 PHE A CA 1
ATOM 657 C C . PHE A 1 82 ? -2.424 5.029 2.999 1.00 94.75 82 PHE A C 1
ATOM 659 O O . PHE A 1 82 ? -2.997 5.924 2.375 1.00 94.75 82 PHE A O 1
ATOM 666 N N . LYS A 1 83 ? -1.776 5.266 4.142 1.00 94.31 83 LYS A N 1
ATOM 667 C CA . LYS A 1 83 ? -1.698 6.607 4.751 1.00 94.31 83 LYS A CA 1
ATOM 668 C C . LYS A 1 83 ? -0.594 7.465 4.160 1.00 94.31 83 LYS A C 1
ATOM 670 O O . LYS A 1 83 ? -0.721 8.685 4.088 1.00 94.31 83 LYS A O 1
ATOM 675 N N . GLY A 1 84 ? 0.457 6.823 3.674 1.00 92.31 84 GLY A N 1
ATOM 676 C CA . GLY A 1 84 ? 1.543 7.472 2.972 1.00 92.31 84 GLY A CA 1
ATOM 677 C C . GLY A 1 84 ? 2.205 6.503 2.013 1.00 92.31 84 GLY A C 1
ATOM 678 O O . GLY A 1 84 ? 2.369 5.323 2.308 1.00 92.31 84 GLY A O 1
ATOM 679 N N . LEU A 1 85 ? 2.611 7.023 0.864 1.00 93.38 85 LEU A N 1
ATOM 680 C CA . LEU A 1 85 ? 3.503 6.346 -0.059 1.00 93.38 85 LEU A CA 1
ATOM 681 C C . LEU A 1 85 ? 4.592 7.334 -0.464 1.00 93.38 85 LEU A C 1
ATOM 683 O O . LEU A 1 85 ? 4.319 8.516 -0.694 1.00 93.38 85 LEU A O 1
ATOM 687 N N . LYS A 1 86 ? 5.823 6.849 -0.576 1.00 92.56 86 LYS A N 1
ATOM 688 C CA . LYS A 1 86 ? 6.980 7.652 -0.956 1.00 92.56 86 LYS A CA 1
ATOM 689 C C . LYS A 1 86 ? 7.820 6.891 -1.969 1.00 92.56 86 LYS A C 1
ATOM 691 O O . LYS A 1 86 ? 8.202 5.754 -1.723 1.00 92.56 86 LYS A O 1
ATOM 696 N N . VAL A 1 87 ? 8.138 7.543 -3.083 1.00 93.19 87 VAL A N 1
ATOM 697 C CA . VAL A 1 87 ? 9.195 7.066 -3.981 1.00 93.19 87 VAL A CA 1
ATOM 698 C C . VAL A 1 87 ? 10.542 7.466 -3.390 1.00 93.19 87 VAL A C 1
ATOM 700 O O . VAL A 1 87 ? 10.751 8.642 -3.074 1.00 93.19 87 VAL A O 1
ATOM 703 N N . THR A 1 88 ? 11.437 6.501 -3.249 1.00 91.56 88 THR A N 1
ATOM 704 C CA . THR A 1 88 ? 12.845 6.683 -2.893 1.00 91.56 88 THR A CA 1
ATOM 705 C C . THR A 1 88 ? 13.725 6.139 -4.017 1.00 91.56 88 THR A C 1
ATOM 707 O O . THR A 1 88 ? 13.210 5.665 -5.032 1.00 91.56 88 THR A O 1
ATOM 710 N N . ASP A 1 89 ? 15.043 6.229 -3.864 1.00 88.56 89 ASP A N 1
ATOM 711 C CA . ASP A 1 89 ? 15.972 5.676 -4.853 1.00 88.56 89 ASP A CA 1
ATOM 712 C C . ASP A 1 89 ? 15.951 4.136 -4.841 1.00 88.56 89 ASP A C 1
ATOM 714 O O . ASP A 1 89 ? 16.212 3.501 -5.857 1.00 88.56 89 ASP A O 1
ATOM 718 N N . GLU A 1 90 ? 15.547 3.526 -3.723 1.00 87.44 90 GLU A N 1
ATOM 719 C CA . GLU A 1 90 ? 15.398 2.076 -3.584 1.00 87.44 90 GLU A CA 1
ATOM 720 C C . GLU A 1 90 ? 14.081 1.540 -4.167 1.00 87.44 90 GLU A C 1
ATOM 722 O O . GLU A 1 90 ? 13.997 0.348 -4.466 1.00 87.44 90 GLU A O 1
ATOM 727 N N . GLY A 1 91 ? 13.045 2.378 -4.315 1.00 90.69 91 GLY A N 1
ATOM 728 C CA . GLY A 1 91 ? 11.736 1.933 -4.797 1.00 90.69 91 GLY A CA 1
ATOM 729 C C . GLY A 1 91 ? 10.532 2.714 -4.274 1.00 90.69 91 GLY A C 1
ATOM 730 O O . GLY A 1 91 ? 10.611 3.894 -3.933 1.00 90.69 91 GLY A O 1
ATOM 731 N N . LEU A 1 92 ? 9.379 2.046 -4.233 1.00 92.06 92 LEU A N 1
ATOM 732 C CA . LEU A 1 92 ? 8.144 2.570 -3.655 1.00 92.06 92 LEU A CA 1
ATOM 733 C C . LEU A 1 92 ? 7.984 2.056 -2.224 1.00 92.06 92 LEU A C 1
ATOM 735 O O . LEU A 1 92 ? 7.849 0.856 -1.995 1.00 92.06 92 LEU A O 1
ATOM 739 N N . MET A 1 93 ? 7.936 2.982 -1.273 1.00 91.50 93 MET A N 1
ATOM 740 C CA . MET A 1 93 ? 7.816 2.687 0.149 1.00 91.50 93 MET A CA 1
ATOM 741 C C . MET A 1 93 ? 6.441 3.096 0.662 1.00 91.50 93 MET A C 1
ATOM 743 O O . MET A 1 93 ? 6.041 4.251 0.495 1.00 91.50 93 MET A O 1
ATOM 747 N N . ALA A 1 94 ? 5.733 2.185 1.326 1.00 91.00 94 ALA A N 1
ATOM 748 C CA . ALA A 1 94 ? 4.551 2.547 2.098 1.00 91.00 94 ALA A CA 1
ATOM 749 C C . ALA A 1 94 ? 4.934 3.065 3.484 1.00 91.00 94 ALA A C 1
ATOM 751 O O . ALA A 1 94 ? 5.907 2.610 4.078 1.00 91.00 94 ALA A O 1
ATOM 752 N N . GLN A 1 95 ? 4.161 4.022 3.984 1.00 88.12 95 GLN A N 1
ATOM 753 C CA . GLN A 1 95 ? 4.285 4.612 5.309 1.00 88.12 95 GLN A CA 1
ATOM 754 C C . GLN A 1 95 ? 2.910 4.590 5.968 1.00 88.12 95 GLN A C 1
ATOM 756 O O . GLN A 1 95 ? 2.124 5.528 5.836 1.00 88.12 95 GLN A O 1
ATOM 761 N N . GLY A 1 96 ? 2.628 3.497 6.665 1.00 87.75 96 GLY A N 1
ATOM 762 C CA . GLY A 1 96 ? 1.358 3.326 7.356 1.00 87.75 96 GLY A CA 1
ATOM 763 C C . GLY A 1 96 ? 0.223 2.826 6.461 1.00 87.75 96 GLY A C 1
ATOM 764 O O . GLY A 1 96 ? 0.061 3.225 5.303 1.00 87.75 96 GLY A O 1
ATOM 765 N N . LEU A 1 97 ? -0.583 1.952 7.046 1.00 93.19 97 LEU A N 1
ATOM 766 C CA . LEU A 1 97 ? -1.774 1.352 6.461 1.00 93.19 97 LEU A CA 1
ATOM 767 C C . LEU A 1 97 ? -2.913 1.477 7.460 1.00 93.19 97 LEU A C 1
ATOM 769 O O . LEU A 1 97 ? -2.690 1.281 8.653 1.00 93.19 97 LEU A O 1
ATOM 773 N N . GLU A 1 98 ? -4.117 1.732 6.972 1.00 95.94 98 GLU A N 1
ATOM 774 C CA . GLU A 1 98 ? -5.340 1.541 7.748 1.00 95.94 98 GLU A CA 1
ATOM 775 C C . GLU A 1 98 ? -6.178 0.460 7.083 1.00 95.94 98 GLU A C 1
ATOM 777 O O . GLU A 1 98 ? -6.505 0.559 5.902 1.00 95.94 98 GLU A O 1
ATOM 782 N N . TYR A 1 99 ? -6.516 -0.575 7.842 1.00 97.19 99 TYR A N 1
ATOM 783 C CA . TYR A 1 99 ? -7.438 -1.620 7.424 1.00 97.19 99 TYR A CA 1
ATOM 784 C C . TYR A 1 99 ? -8.852 -1.273 7.884 1.00 97.19 99 TYR A C 1
ATOM 786 O O . TYR A 1 99 ? -9.059 -0.798 9.000 1.00 97.19 99 TYR A O 1
ATOM 794 N N . TYR A 1 100 ? -9.848 -1.572 7.054 1.00 96.94 100 TYR A N 1
ATOM 795 C CA . TYR A 1 100 ? -11.259 -1.333 7.362 1.00 96.94 100 TYR A CA 1
ATOM 796 C C . TYR A 1 100 ? -11.845 -2.443 8.256 1.00 96.94 100 TYR A C 1
ATOM 798 O O . TYR A 1 100 ? -12.809 -3.115 7.884 1.00 96.94 100 TYR A O 1
ATOM 806 N N . ILE A 1 101 ? -11.247 -2.640 9.433 1.00 96.88 101 ILE A N 1
ATOM 807 C CA . ILE A 1 101 ? -11.619 -3.692 10.388 1.00 96.88 101 ILE A CA 1
ATOM 808 C C . ILE A 1 101 ? -12.959 -3.413 11.084 1.00 96.88 101 ILE A C 1
ATOM 810 O O . ILE A 1 101 ? -13.389 -2.263 11.224 1.00 96.88 101 ILE A O 1
ATOM 814 N N . GLY A 1 102 ? -13.646 -4.468 11.526 1.00 94.88 102 GLY A N 1
ATOM 815 C CA . GLY A 1 102 ? -14.893 -4.371 12.293 1.00 94.88 102 GLY A CA 1
ATOM 816 C C . GLY A 1 102 ? -16.087 -3.827 11.499 1.00 94.88 102 GLY A C 1
ATOM 817 O O . GLY A 1 102 ? -17.081 -3.393 12.083 1.00 94.88 102 GLY A O 1
ATOM 818 N N . ARG A 1 103 ? -16.006 -3.827 10.163 1.00 93.00 103 ARG A N 1
ATOM 819 C CA . ARG A 1 103 ? -17.069 -3.353 9.254 1.00 93.00 103 ARG A CA 1
ATOM 820 C C . ARG A 1 103 ? -17.938 -4.483 8.683 1.00 93.00 103 ARG A C 1
ATOM 822 O O . ARG A 1 103 ? -18.742 -4.228 7.792 1.00 93.00 103 ARG A O 1
ATOM 829 N N . GLY A 1 104 ? -17.781 -5.714 9.177 1.00 95.12 104 GLY A N 1
ATOM 830 C CA . GLY A 1 104 ? -18.447 -6.904 8.629 1.00 95.12 104 GLY A CA 1
ATOM 831 C C . GLY A 1 104 ? -17.801 -7.416 7.337 1.00 95.12 104 GLY A C 1
ATOM 832 O O . GLY A 1 104 ? -18.483 -7.990 6.489 1.00 95.12 104 GLY A O 1
ATOM 833 N N . ASN A 1 105 ? -16.503 -7.156 7.166 1.00 96.44 105 ASN A N 1
ATOM 834 C CA . ASN A 1 105 ? -15.700 -7.633 6.050 1.00 96.44 105 ASN A CA 1
ATOM 835 C C . ASN A 1 105 ? -14.551 -8.489 6.590 1.00 96.44 105 ASN A C 1
ATOM 837 O O . ASN A 1 105 ? -13.455 -7.977 6.820 1.00 96.44 105 ASN A O 1
ATOM 841 N N . ASP A 1 106 ? -14.807 -9.788 6.749 1.00 96.81 106 ASP A N 1
ATOM 842 C CA . ASP A 1 106 ? -13.856 -10.738 7.336 1.00 96.81 106 ASP A CA 1
ATOM 843 C C . ASP A 1 106 ? -12.485 -10.715 6.645 1.00 96.81 106 ASP A C 1
ATOM 845 O O . ASP A 1 106 ? -11.466 -10.990 7.267 1.00 96.81 106 ASP A O 1
ATOM 849 N N . GLU A 1 107 ? -12.424 -10.369 5.360 1.00 97.00 107 GLU A N 1
ATOM 850 C CA . GLU A 1 107 ? -11.167 -10.281 4.619 1.00 97.00 107 GLU A CA 1
ATOM 851 C C . GLU A 1 107 ? -10.312 -9.082 5.036 1.00 97.00 107 GLU A C 1
ATOM 853 O O . GLU A 1 107 ? -9.089 -9.199 5.090 1.00 97.00 107 GLU A O 1
ATOM 858 N N . ALA A 1 108 ? -10.934 -7.952 5.386 1.00 97.38 108 ALA A N 1
ATOM 859 C CA . ALA A 1 108 ? -10.221 -6.818 5.970 1.00 97.38 108 ALA A CA 1
ATOM 860 C C . ALA A 1 108 ? -9.719 -7.151 7.381 1.00 97.38 108 ALA A C 1
ATOM 862 O O . ALA A 1 108 ? -8.569 -6.848 7.708 1.00 97.38 108 ALA A O 1
ATOM 863 N N . ASP A 1 109 ? -10.541 -7.840 8.178 1.00 97.19 109 ASP A N 1
ATOM 864 C CA . ASP A 1 109 ? -10.179 -8.291 9.526 1.00 97.19 109 ASP A CA 1
ATOM 865 C C . ASP A 1 109 ? -9.009 -9.294 9.492 1.00 97.19 109 ASP A C 1
ATOM 867 O O . ASP A 1 109 ? -8.010 -9.134 10.202 1.00 97.19 109 ASP A O 1
ATOM 871 N N . TRP A 1 110 ? -9.073 -10.291 8.604 1.00 96.94 110 TRP A N 1
ATOM 872 C CA . TRP A 1 110 ? -7.982 -11.245 8.387 1.00 96.94 110 TRP A CA 1
ATOM 873 C C . TRP A 1 110 ? -6.739 -10.587 7.791 1.00 96.94 110 TRP A C 1
ATOM 875 O O . TRP A 1 110 ? -5.624 -10.904 8.214 1.00 96.94 110 TRP A O 1
ATOM 885 N N . GLY A 1 111 ? -6.908 -9.657 6.850 1.00 95.56 111 GLY A N 1
ATOM 886 C CA . GLY A 1 111 ? -5.811 -8.885 6.270 1.00 95.56 111 GLY A CA 1
ATOM 887 C C . GLY A 1 111 ? -5.023 -8.136 7.343 1.00 95.56 111 GLY A C 1
ATOM 888 O O . GLY A 1 111 ? -3.802 -8.288 7.432 1.00 95.56 111 GLY A O 1
ATOM 889 N N . PHE A 1 112 ? -5.723 -7.419 8.225 1.00 95.69 112 PHE A N 1
ATOM 890 C CA . PHE A 1 112 ? -5.113 -6.733 9.363 1.00 95.69 112 PHE A CA 1
ATOM 891 C C . PHE A 1 112 ? -4.406 -7.707 10.314 1.00 95.69 112 PHE A C 1
ATOM 893 O O . PHE A 1 112 ? -3.264 -7.485 10.729 1.00 95.69 112 PHE A O 1
ATOM 900 N N . TYR A 1 113 ? -5.050 -8.826 10.642 1.00 95.19 113 TYR A N 1
ATOM 901 C CA . TYR A 1 113 ? -4.484 -9.837 11.532 1.00 95.19 113 TYR A CA 1
ATOM 902 C C . TYR A 1 113 ? -3.197 -10.480 10.985 1.00 95.19 113 TYR A C 1
ATOM 904 O O . TYR A 1 113 ? -2.266 -10.763 11.742 1.00 95.19 113 TYR A O 1
ATOM 912 N N . LEU A 1 114 ? -3.104 -10.701 9.674 1.00 94.19 114 LEU A N 1
ATOM 913 C CA . LEU A 1 114 ? -1.882 -11.204 9.041 1.00 94.19 114 LEU A CA 1
ATOM 914 C C . LEU A 1 114 ? -0.802 -10.119 8.967 1.00 94.19 114 LEU A C 1
ATOM 916 O O . LEU A 1 114 ? 0.362 -10.376 9.287 1.00 94.19 114 LEU A O 1
ATOM 920 N N . ALA A 1 115 ? -1.180 -8.897 8.596 1.00 92.06 115 ALA A N 1
ATOM 921 C CA . ALA A 1 115 ? -0.256 -7.773 8.495 1.00 92.06 115 ALA A CA 1
ATOM 922 C C . ALA A 1 115 ? 0.359 -7.394 9.851 1.00 92.06 115 ALA A C 1
ATOM 924 O O . ALA A 1 115 ? 1.569 -7.189 9.936 1.00 92.06 115 ALA A O 1
ATOM 925 N N . SER A 1 116 ? -0.433 -7.407 10.926 1.00 90.75 116 SER A N 1
ATOM 926 C CA . SER A 1 116 ? 0.035 -7.160 12.301 1.00 90.75 116 SER A CA 1
ATOM 927 C C . SER A 1 116 ? 1.022 -8.219 12.806 1.00 90.75 116 SER A C 1
ATOM 929 O O . SER A 1 116 ? 1.723 -8.001 13.791 1.00 90.75 116 SER A O 1
ATOM 931 N N . ARG A 1 117 ? 1.126 -9.359 12.114 1.00 89.19 117 ARG A N 1
ATOM 932 C CA . ARG A 1 117 ? 2.092 -10.427 12.402 1.00 89.19 117 ARG A CA 1
ATOM 933 C C . ARG A 1 117 ? 3.229 -10.502 11.387 1.00 89.19 117 ARG A C 1
ATOM 935 O O . ARG A 1 117 ? 4.000 -11.457 11.400 1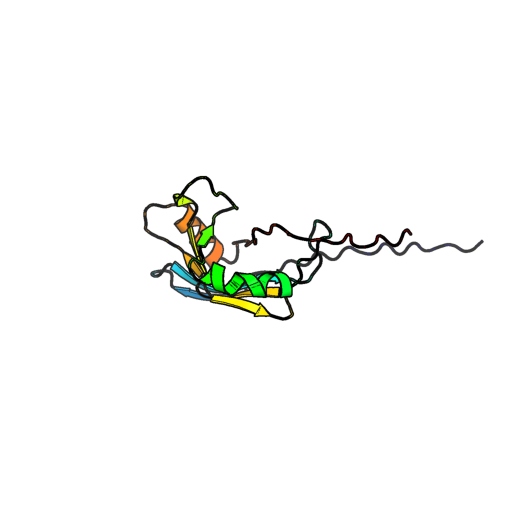.00 89.19 117 ARG A O 1
ATOM 942 N N . GLY A 1 118 ? 3.343 -9.503 10.511 1.00 86.44 118 GLY A N 1
ATOM 943 C CA . GLY A 1 118 ? 4.397 -9.423 9.499 1.00 86.44 118 GLY A CA 1
ATOM 944 C C . GLY A 1 118 ? 4.256 -10.484 8.408 1.00 86.44 118 GLY A C 1
ATOM 945 O O . GLY A 1 118 ? 5.236 -10.812 7.745 1.00 86.44 118 GLY A O 1
ATOM 946 N N . MET A 1 119 ? 3.055 -11.050 8.248 1.00 89.25 119 MET A N 1
ATOM 947 C CA . MET A 1 119 ? 2.761 -12.121 7.290 1.00 89.25 119 MET A CA 1
ATOM 948 C C . MET A 1 119 ? 2.073 -11.615 6.019 1.00 89.25 119 MET A C 1
ATOM 950 O O . MET A 1 119 ? 1.850 -12.396 5.098 1.00 89.25 119 MET A O 1
ATOM 954 N N . ALA A 1 120 ? 1.711 -10.332 5.961 1.00 87.94 120 ALA A N 1
ATOM 955 C CA . ALA A 1 120 ? 1.144 -9.751 4.754 1.00 87.94 120 ALA A CA 1
ATOM 956 C C . ALA A 1 120 ? 2.224 -9.553 3.685 1.00 87.94 120 ALA A C 1
ATOM 958 O O . ALA A 1 120 ? 3.307 -9.034 3.961 1.00 87.94 120 ALA A O 1
ATOM 959 N N . ALA A 1 121 ? 1.889 -9.942 2.459 1.00 86.12 121 ALA A N 1
ATOM 960 C CA . ALA A 1 121 ? 2.635 -9.598 1.263 1.00 86.12 121 ALA A CA 1
ATOM 961 C C . ALA A 1 121 ? 1.891 -8.489 0.522 1.00 86.12 121 ALA A C 1
ATOM 963 O O . ALA A 1 121 ? 0.660 -8.486 0.461 1.00 86.12 121 ALA A O 1
ATOM 964 N N . PHE A 1 122 ? 2.648 -7.566 -0.056 1.00 88.75 122 PHE A N 1
ATOM 965 C CA . PHE A 1 122 ? 2.107 -6.450 -0.808 1.00 88.75 122 PHE A CA 1
ATOM 966 C C . PHE A 1 122 ? 2.631 -6.503 -2.235 1.00 88.75 122 PHE A C 1
ATOM 968 O O . PHE A 1 122 ? 3.770 -6.894 -2.473 1.00 88.75 122 PHE A O 1
ATOM 975 N N . SER A 1 123 ? 1.777 -6.123 -3.176 1.00 86.44 123 SER A N 1
ATOM 976 C CA . SER A 1 123 ? 2.114 -6.021 -4.589 1.00 86.44 123 SER A CA 1
ATOM 977 C C . SER A 1 123 ? 1.534 -4.726 -5.144 1.00 86.44 123 SER A C 1
ATOM 979 O O . SER A 1 123 ? 0.569 -4.175 -4.601 1.00 86.44 123 SER A O 1
ATOM 981 N N . VAL A 1 124 ? 2.139 -4.227 -6.216 1.00 88.25 124 VAL A N 1
ATOM 982 C CA . VAL A 1 124 ? 1.663 -3.062 -6.951 1.00 88.25 124 VAL A CA 1
ATOM 983 C C . VAL A 1 124 ? 1.143 -3.541 -8.294 1.00 88.25 124 VAL A C 1
ATOM 985 O O . VAL A 1 124 ? 1.867 -4.152 -9.069 1.00 88.25 124 VAL A O 1
ATOM 988 N N . GLY A 1 125 ? -0.119 -3.231 -8.586 1.00 83.19 125 GLY A N 1
ATOM 989 C CA . GLY A 1 125 ? -0.678 -3.486 -9.907 1.00 83.19 125 GLY A CA 1
ATOM 990 C C . GLY A 1 125 ? -0.036 -2.515 -10.885 1.00 83.19 125 GLY A C 1
ATOM 991 O O . GLY A 1 125 ? -0.292 -1.312 -10.805 1.00 83.19 125 GLY A O 1
ATOM 992 N N . PHE A 1 126 ? 0.811 -3.025 -11.772 1.00 82.62 126 PHE A N 1
ATOM 993 C CA . PHE A 1 126 ? 1.572 -2.217 -12.712 1.00 82.62 126 PHE A CA 1
ATOM 994 C C . PHE A 1 126 ? 1.224 -2.612 -14.145 1.00 82.62 126 PHE A C 1
ATOM 996 O O . PHE A 1 126 ? 1.193 -3.786 -14.491 1.00 82.62 126 PHE A O 1
ATOM 1003 N N . ILE A 1 127 ? 0.920 -1.615 -14.974 1.00 82.88 127 ILE A N 1
ATOM 1004 C CA . ILE A 1 127 ? 0.677 -1.798 -16.406 1.00 82.88 127 ILE A CA 1
ATOM 1005 C C . ILE A 1 127 ? 1.624 -0.836 -17.129 1.00 82.88 127 ILE A C 1
ATOM 1007 O O . ILE A 1 127 ? 1.366 0.379 -17.123 1.00 82.88 127 ILE A O 1
ATOM 1011 N N . PRO A 1 128 ? 2.729 -1.328 -17.717 1.00 82.31 128 PRO A N 1
ATOM 1012 C CA . PRO A 1 128 ? 3.688 -0.468 -18.390 1.00 82.31 128 PRO A CA 1
ATOM 1013 C C . PRO A 1 128 ? 3.066 0.145 -19.647 1.00 82.31 128 PRO A C 1
ATOM 1015 O O . PRO A 1 128 ? 2.368 -0.510 -20.418 1.00 82.31 128 PRO A O 1
ATOM 1018 N N . LYS A 1 129 ? 3.345 1.431 -19.887 1.00 82.81 129 LYS A N 1
ATOM 1019 C CA . LYS A 1 129 ? 3.046 2.072 -21.184 1.00 82.81 129 LYS A CA 1
ATOM 1020 C C . LYS A 1 129 ? 4.145 1.836 -22.216 1.00 82.81 129 LYS A C 1
ATOM 1022 O O . LYS A 1 129 ? 3.885 1.929 -23.411 1.00 82.81 129 LYS A O 1
ATOM 1027 N N . LYS A 1 130 ? 5.369 1.635 -21.735 1.00 84.38 130 LYS A N 1
ATOM 1028 C CA . LYS A 1 130 ? 6.588 1.351 -22.487 1.00 84.38 130 LYS A CA 1
ATOM 1029 C C . LYS A 1 130 ? 7.458 0.456 -21.614 1.00 84.38 130 LYS A C 1
ATOM 1031 O O . LYS A 1 130 ? 7.427 0.621 -20.395 1.00 84.38 130 LYS A O 1
ATOM 1036 N N . TRP A 1 131 ? 8.187 -0.442 -22.250 1.00 87.19 131 TRP A N 1
ATOM 1037 C CA . TRP A 1 131 ? 9.162 -1.336 -21.645 1.00 87.19 131 TRP A CA 1
ATOM 1038 C C . TRP A 1 131 ? 10.250 -1.607 -22.685 1.00 87.19 131 TRP A C 1
ATOM 1040 O O . TRP A 1 131 ? 10.012 -1.435 -23.886 1.00 87.19 131 TRP A O 1
ATOM 1050 N N . GLU A 1 132 ? 11.426 -1.984 -22.213 1.00 85.06 132 GLU A N 1
ATOM 1051 C CA . GLU A 1 132 ? 12.553 -2.408 -23.036 1.00 85.06 132 GLU A CA 1
ATOM 1052 C C . GLU A 1 132 ? 12.963 -3.798 -22.543 1.00 85.06 132 GLU A C 1
ATOM 1054 O O . GLU A 1 132 ? 12.890 -4.039 -21.335 1.00 85.06 132 GLU A O 1
ATOM 1059 N N . PRO A 1 133 ? 13.299 -4.737 -23.443 1.00 81.44 133 PRO A N 1
ATOM 1060 C CA . PRO A 1 133 ? 13.848 -6.012 -23.015 1.00 81.44 133 PRO A CA 1
ATOM 1061 C C . PRO A 1 133 ? 15.174 -5.760 -22.301 1.00 81.44 133 PRO A C 1
ATOM 1063 O O . PRO A 1 133 ? 15.935 -4.871 -22.687 1.00 81.44 133 PRO A O 1
ATOM 1066 N N . ILE A 1 134 ? 15.459 -6.560 -21.282 1.00 77.81 134 ILE A N 1
ATOM 1067 C CA . ILE A 1 134 ? 16.831 -6.696 -20.814 1.00 77.81 134 ILE A CA 1
ATOM 1068 C C . ILE A 1 134 ? 17.558 -7.432 -21.943 1.00 77.81 134 ILE A C 1
ATOM 1070 O O . ILE A 1 134 ? 17.134 -8.518 -22.336 1.00 77.81 134 ILE A O 1
ATOM 1074 N N . ASP A 1 135 ? 18.565 -6.798 -22.550 1.00 73.88 135 ASP A N 1
ATOM 1075 C CA . ASP A 1 135 ? 19.378 -7.453 -23.574 1.00 73.88 135 ASP A CA 1
ATOM 1076 C C . ASP A 1 135 ? 20.023 -8.689 -22.932 1.00 73.88 135 ASP A C 1
ATOM 1078 O O . ASP A 1 135 ? 20.892 -8.567 -22.070 1.00 73.88 135 ASP A O 1
ATOM 1082 N N . GLU A 1 136 ? 19.586 -9.881 -23.341 1.00 59.62 136 GLU A N 1
ATOM 1083 C CA . GLU A 1 136 ? 20.309 -11.115 -23.060 1.00 59.62 136 GLU A CA 1
ATOM 1084 C C . GLU A 1 136 ? 21.673 -10.996 -23.758 1.00 59.62 136 GLU A C 1
ATOM 1086 O O . GLU A 1 136 ? 21.773 -11.139 -24.985 1.00 59.62 136 GLU A O 1
ATOM 1091 N N . GLU A 1 137 ? 22.744 -10.715 -23.007 1.00 51.34 137 GLU A N 1
ATOM 1092 C CA . GLU A 1 137 ? 24.069 -11.115 -23.469 1.00 51.34 137 GLU A CA 1
ATOM 1093 C C . GLU A 1 137 ? 23.998 -12.628 -23.695 1.00 51.34 137 GLU A C 1
ATOM 1095 O O . GLU A 1 137 ? 23.812 -13.418 -22.773 1.00 51.34 137 GLU A O 1
ATOM 1100 N N . LYS A 1 138 ? 24.036 -13.014 -24.973 1.00 44.38 138 LYS A N 1
ATOM 1101 C CA . LYS A 1 138 ? 24.151 -14.404 -25.394 1.00 44.38 138 LYS A CA 1
ATOM 1102 C C . LYS A 1 138 ? 25.496 -14.929 -24.910 1.00 44.38 138 LYS A C 1
ATOM 1104 O O . LYS A 1 138 ? 26.503 -14.673 -25.572 1.00 44.38 138 LYS A O 1
ATOM 1109 N N . ASP A 1 139 ? 25.479 -15.663 -23.809 1.00 42.28 139 ASP A N 1
ATOM 1110 C CA . ASP A 1 139 ? 26.538 -16.614 -23.470 1.00 4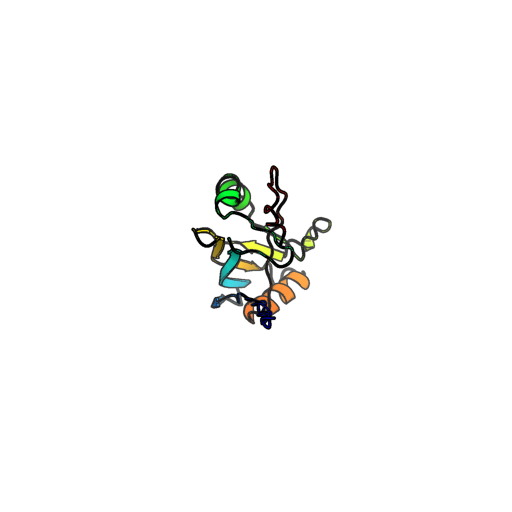2.28 139 ASP A CA 1
ATOM 1111 C C . ASP A 1 139 ? 26.482 -17.853 -24.384 1.00 42.28 139 ASP A C 1
ATOM 1113 O O . ASP A 1 139 ? 25.373 -18.395 -24.628 1.00 42.28 139 ASP A O 1
#